Protein AF-A0A4D4L0J7-F1 (afdb_monomer)

Organism: Streptomyces violaceusniger (NCBI:txid68280)

Structure (mmCIF, N/CA/C/O backbone):
data_AF-A0A4D4L0J7-F1
#
_entry.id   AF-A0A4D4L0J7-F1
#
loop_
_atom_site.group_PDB
_atom_site.id
_atom_site.type_symbol
_atom_site.label_atom_id
_atom_site.label_alt_id
_atom_site.label_comp_id
_atom_site.label_asym_id
_atom_site.label_entity_id
_atom_site.label_seq_id
_atom_site.pdbx_PDB_ins_code
_atom_site.Cartn_x
_atom_site.Cartn_y
_atom_site.Cartn_z
_atom_site.occupancy
_atom_site.B_iso_or_equiv
_atom_site.auth_seq_id
_atom_site.auth_comp_id
_atom_site.auth_asym_id
_atom_site.auth_atom_id
_atom_site.pdbx_PDB_model_num
ATOM 1 N N . MET A 1 1 ? 26.798 14.180 -37.949 1.00 44.34 1 MET A N 1
ATOM 2 C CA . MET A 1 1 ? 27.547 13.384 -38.950 1.00 44.34 1 MET A CA 1
ATOM 3 C C . MET A 1 1 ? 27.083 13.629 -40.392 1.00 44.34 1 MET A C 1
ATOM 5 O O . MET A 1 1 ? 27.513 12.931 -41.290 1.00 44.34 1 MET A O 1
ATOM 9 N N . GLU A 1 2 ? 26.287 14.669 -40.654 1.00 47.06 2 GLU A N 1
ATOM 10 C CA . GLU A 1 2 ? 25.731 14.967 -41.988 1.00 47.06 2 GLU A CA 1
ATOM 11 C C . GLU A 1 2 ? 26.680 15.791 -42.885 1.00 47.06 2 GLU A C 1
ATOM 13 O O . GLU A 1 2 ? 26.432 15.998 -44.066 1.00 47.06 2 GLU A O 1
ATOM 18 N N . ARG A 1 3 ? 27.811 16.262 -42.335 1.00 48.47 3 ARG A N 1
ATOM 19 C CA . ARG A 1 3 ? 28.772 17.123 -43.051 1.00 48.47 3 ARG A CA 1
ATOM 20 C C . ARG A 1 3 ? 29.920 16.381 -43.745 1.00 48.47 3 ARG A C 1
ATOM 22 O O . ARG A 1 3 ? 30.731 17.035 -44.388 1.00 48.47 3 ARG A O 1
ATOM 29 N N . LEU A 1 4 ? 30.004 15.052 -43.635 1.00 53.88 4 LEU A N 1
ATOM 30 C CA . LEU A 1 4 ? 31.083 14.254 -44.252 1.00 53.88 4 LEU A CA 1
ATOM 31 C C . LEU A 1 4 ? 30.634 13.453 -45.481 1.00 53.88 4 LEU A C 1
ATOM 33 O O . LEU A 1 4 ? 31.463 12.871 -46.173 1.00 53.88 4 LEU A O 1
ATOM 37 N N . THR A 1 5 ? 29.339 13.447 -45.784 1.00 55.47 5 THR A N 1
ATOM 38 C CA . THR A 1 5 ? 28.763 12.773 -46.956 1.00 55.47 5 THR A CA 1
ATOM 39 C C . THR A 1 5 ? 28.539 13.719 -48.140 1.00 55.47 5 THR A C 1
ATOM 41 O O . THR A 1 5 ? 28.354 13.247 -49.258 1.00 55.47 5 THR A O 1
ATOM 44 N N . GLY A 1 6 ? 28.593 15.040 -47.921 1.00 58.41 6 GLY A N 1
ATOM 45 C CA . GLY A 1 6 ? 28.197 16.053 -48.909 1.00 58.41 6 GLY A CA 1
ATOM 46 C C . GLY A 1 6 ? 29.316 16.728 -49.712 1.00 58.41 6 GLY A C 1
ATOM 47 O O . GLY A 1 6 ? 29.016 17.453 -50.653 1.00 58.41 6 GLY A O 1
ATOM 48 N N . ALA A 1 7 ? 30.593 16.523 -49.394 1.00 56.81 7 ALA A N 1
ATOM 49 C CA . ALA A 1 7 ? 31.678 17.126 -50.168 1.00 56.81 7 ALA A CA 1
ATOM 50 C C . ALA A 1 7 ? 32.914 16.231 -50.126 1.00 56.81 7 ALA A C 1
ATOM 52 O O . ALA A 1 7 ? 33.357 15.832 -49.051 1.00 56.81 7 ALA A O 1
ATOM 53 N N . GLY A 1 8 ? 33.448 15.900 -51.304 1.00 55.50 8 GLY A N 1
ATOM 54 C CA . GLY A 1 8 ? 34.662 15.108 -51.451 1.00 55.50 8 GLY A CA 1
ATOM 55 C C . GLY A 1 8 ? 35.794 15.687 -50.608 1.00 55.50 8 GLY A C 1
ATOM 56 O O . GLY A 1 8 ? 36.315 16.759 -50.900 1.00 55.50 8 GLY A O 1
ATOM 57 N N . VAL A 1 9 ? 36.158 14.974 -49.545 1.00 59.47 9 VAL A N 1
ATOM 58 C CA . VAL A 1 9 ? 37.332 15.289 -48.735 1.00 59.47 9 VAL A CA 1
ATOM 59 C C . VAL A 1 9 ? 38.581 15.072 -49.606 1.00 59.47 9 VAL A C 1
ATOM 61 O O . VAL A 1 9 ? 38.713 13.983 -50.169 1.00 59.47 9 VAL A O 1
ATOM 64 N N . PRO A 1 10 ? 39.507 16.049 -49.715 1.00 60.69 10 PRO A N 1
ATOM 65 C CA . PRO A 1 10 ? 40.611 16.021 -50.687 1.00 60.69 10 PRO A CA 1
ATOM 66 C C . PRO A 1 10 ? 41.595 14.842 -50.558 1.00 60.69 10 PRO A C 1
ATOM 68 O O . PRO A 1 10 ? 42.420 14.644 -51.441 1.00 60.69 10 PRO A O 1
ATOM 71 N N . PHE A 1 11 ? 41.528 14.070 -49.467 1.00 59.00 11 PHE A N 1
ATOM 72 C CA . PHE A 1 11 ? 42.489 13.017 -49.108 1.00 59.00 11 PHE A CA 1
ATOM 73 C C . PHE A 1 11 ? 41.890 11.597 -49.017 1.00 59.00 11 PHE A C 1
ATOM 75 O O . PHE A 1 11 ? 42.550 10.689 -48.516 1.00 59.00 11 PHE A O 1
ATOM 82 N N . VAL A 1 12 ? 40.655 11.364 -49.488 1.00 58.31 12 VAL A N 1
ATOM 83 C CA . VAL A 1 12 ? 40.001 10.039 -49.405 1.00 58.31 12 VAL A CA 1
ATOM 84 C C . VAL A 1 12 ? 39.927 9.371 -50.779 1.00 58.31 12 VAL A C 1
ATOM 86 O O . VAL A 1 12 ? 39.198 9.824 -51.661 1.00 58.31 12 VAL A O 1
ATOM 89 N N . HIS A 1 13 ? 40.650 8.259 -50.939 1.00 62.88 13 HIS A N 1
ATOM 90 C CA . HIS A 1 13 ? 40.615 7.409 -52.134 1.00 62.88 13 HIS A CA 1
ATOM 91 C C . HIS A 1 13 ? 39.179 6.902 -52.377 1.00 62.88 13 HIS A C 1
ATOM 93 O O . HIS A 1 13 ? 38.515 6.448 -51.444 1.00 62.88 13 HIS A O 1
ATOM 99 N N . GLU A 1 14 ? 38.672 6.963 -53.615 1.00 62.19 14 GLU A N 1
ATOM 100 C CA . GLU A 1 14 ? 37.266 6.632 -53.927 1.00 62.19 14 GLU A CA 1
ATOM 101 C C . GLU A 1 14 ? 36.834 5.218 -53.491 1.00 62.19 14 GLU A C 1
ATOM 103 O O . GLU A 1 14 ? 35.672 5.023 -53.131 1.00 62.19 14 GLU A O 1
ATOM 108 N N . GLY A 1 15 ? 37.774 4.267 -53.412 1.00 64.50 15 GLY A N 1
ATOM 109 C CA . GLY A 1 15 ? 37.544 2.908 -52.905 1.00 64.50 15 GLY A CA 1
ATOM 110 C C . GLY A 1 1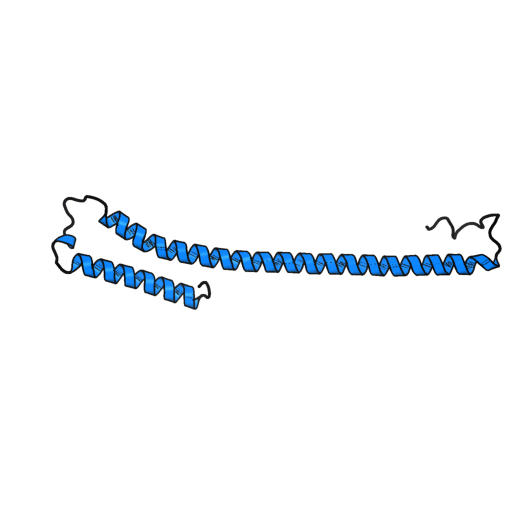5 ? 37.276 2.807 -51.395 1.00 64.50 15 GLY A C 1
ATOM 111 O O . GLY A 1 15 ? 36.759 1.790 -50.945 1.00 64.50 15 GLY A O 1
ATOM 112 N N . SER A 1 16 ? 37.567 3.849 -50.608 1.00 66.50 16 SER A N 1
ATOM 113 C CA . SER A 1 16 ? 37.377 3.859 -49.146 1.00 66.50 16 SER A CA 1
ATOM 114 C C . SER A 1 16 ? 36.006 4.400 -48.713 1.00 66.50 16 SER A C 1
ATOM 116 O O . SER A 1 16 ? 35.592 4.202 -47.572 1.00 66.50 16 SER A O 1
ATOM 118 N N . ARG A 1 17 ? 35.264 5.060 -49.617 1.00 71.75 17 ARG A N 1
ATOM 119 C CA . ARG A 1 17 ? 33.917 5.613 -49.357 1.00 71.75 17 ARG A CA 1
ATOM 120 C C . ARG A 1 17 ? 32.876 4.569 -48.898 1.00 71.75 17 ARG A C 1
ATOM 122 O O . ARG A 1 17 ? 32.066 4.921 -48.040 1.00 71.75 17 ARG A O 1
ATOM 129 N N . PRO A 1 18 ? 32.866 3.318 -49.406 1.00 79.12 18 PRO A N 1
ATOM 130 C CA . PRO A 1 18 ? 31.942 2.282 -48.939 1.00 79.12 18 PRO A CA 1
ATOM 131 C C . PRO A 1 18 ? 32.165 1.886 -47.474 1.00 79.12 18 PRO A C 1
ATOM 133 O O . PRO A 1 18 ? 31.192 1.703 -46.754 1.00 79.12 18 PRO A O 1
ATOM 136 N N . PHE A 1 19 ? 33.419 1.837 -47.007 1.00 81.00 19 PHE A N 1
ATOM 137 C CA . PHE A 1 19 ? 33.738 1.511 -45.610 1.00 81.00 19 PHE A CA 1
ATOM 138 C C . PHE A 1 19 ? 33.228 2.582 -44.638 1.00 81.00 19 PHE A C 1
ATOM 140 O O . PHE A 1 19 ? 32.640 2.258 -43.612 1.00 81.00 19 PHE A O 1
ATOM 147 N N . PHE A 1 20 ? 33.389 3.867 -44.976 1.00 79.38 20 PHE A N 1
ATOM 148 C CA . PHE A 1 20 ? 32.836 4.957 -44.163 1.00 79.38 20 PHE A CA 1
ATOM 149 C C . PHE A 1 20 ? 31.306 4.934 -44.110 1.00 79.38 20 PHE A C 1
ATOM 151 O O . PHE A 1 20 ? 30.725 5.263 -43.077 1.00 79.38 20 PHE A O 1
ATOM 158 N N . ARG A 1 21 ? 30.654 4.530 -45.208 1.00 83.38 21 ARG A N 1
ATOM 159 C CA . ARG A 1 21 ? 29.199 4.359 -45.248 1.00 83.38 21 ARG A CA 1
ATOM 160 C C . ARG A 1 21 ? 28.749 3.205 -44.359 1.00 83.38 21 ARG A C 1
ATOM 162 O O . ARG A 1 21 ? 27.851 3.404 -43.558 1.00 83.38 21 ARG A O 1
ATOM 169 N N . ASP A 1 22 ? 29.419 2.060 -44.435 1.00 86.94 22 ASP A N 1
ATOM 170 C CA . ASP A 1 22 ? 29.087 0.891 -43.616 1.00 86.94 22 ASP A CA 1
ATOM 171 C C . ASP A 1 22 ? 29.231 1.175 -42.112 1.00 86.94 22 ASP A C 1
ATOM 173 O O . ASP A 1 22 ? 28.326 0.883 -41.331 1.00 86.94 22 ASP A O 1
ATOM 177 N N . VAL A 1 23 ? 30.310 1.855 -41.702 1.00 88.19 23 VAL A N 1
ATOM 178 C CA . VAL A 1 23 ? 30.482 2.302 -40.309 1.00 88.19 23 VAL A CA 1
ATOM 179 C C . VAL A 1 23 ? 29.380 3.280 -39.903 1.00 88.19 23 VAL A C 1
ATOM 181 O O . VAL A 1 23 ? 28.831 3.154 -38.811 1.00 88.19 23 VAL A O 1
ATOM 184 N N . SER A 1 24 ? 29.024 4.235 -40.768 1.00 87.12 24 SER A N 1
ATOM 185 C CA . SER A 1 24 ? 27.924 5.167 -40.497 1.00 87.12 24 SER A CA 1
ATOM 186 C C . SER A 1 24 ? 26.590 4.435 -40.334 1.00 87.12 24 SER A C 1
ATOM 188 O O . SER A 1 24 ? 25.849 4.728 -39.401 1.00 87.12 24 SER A O 1
ATOM 190 N N . ASP A 1 25 ? 26.294 3.462 -41.192 1.00 89.56 25 ASP A N 1
ATOM 191 C CA . ASP A 1 25 ? 25.062 2.672 -41.126 1.00 89.56 25 ASP A CA 1
ATOM 192 C C . ASP A 1 25 ? 25.042 1.775 -39.880 1.00 89.56 25 ASP A C 1
ATOM 194 O O . ASP A 1 25 ? 23.999 1.584 -39.251 1.00 89.56 25 ASP A O 1
ATOM 198 N N . HIS A 1 26 ? 26.197 1.234 -39.485 1.00 91.12 26 HIS A N 1
ATOM 199 C CA . HIS A 1 26 ? 26.338 0.470 -38.251 1.00 91.12 26 HIS A CA 1
ATOM 200 C C . HIS A 1 26 ? 26.102 1.344 -37.014 1.00 91.12 26 HIS A C 1
ATOM 202 O O . HIS A 1 26 ? 25.351 0.946 -36.126 1.00 91.12 26 HIS A O 1
ATOM 208 N N . LEU A 1 27 ? 26.673 2.552 -36.976 1.00 92.06 27 LEU A N 1
ATOM 209 C CA . LEU A 1 27 ? 26.455 3.507 -35.888 1.00 92.06 27 LEU A CA 1
ATOM 210 C C . LEU A 1 27 ? 24.986 3.926 -35.783 1.00 92.06 27 LEU A C 1
ATOM 212 O O . LEU A 1 27 ? 24.457 3.959 -34.675 1.00 92.06 27 LEU A O 1
ATOM 216 N N . THR A 1 28 ? 24.313 4.179 -36.908 1.00 93.75 28 THR A N 1
ATOM 217 C CA . THR A 1 28 ? 22.874 4.485 -36.919 1.00 93.75 28 THR A CA 1
ATOM 218 C C . THR A 1 28 ? 22.061 3.341 -36.324 1.00 93.75 28 THR A C 1
ATOM 220 O O . THR A 1 28 ? 21.272 3.566 -35.412 1.00 93.75 28 THR A O 1
ATOM 223 N N . ARG A 1 29 ? 22.311 2.098 -36.758 1.00 94.31 29 ARG A N 1
ATOM 224 C CA . ARG A 1 29 ? 21.617 0.918 -36.218 1.00 94.31 29 ARG A CA 1
ATOM 225 C C . ARG A 1 29 ? 21.861 0.720 -34.727 1.00 94.31 29 ARG A C 1
ATOM 227 O O . ARG A 1 29 ? 20.943 0.382 -33.990 1.00 94.31 29 ARG A O 1
ATOM 234 N N . VAL A 1 30 ? 23.098 0.891 -34.264 1.00 95.69 30 VAL A N 1
ATOM 235 C CA . VAL A 1 30 ? 23.407 0.794 -32.831 1.00 95.69 30 VAL A CA 1
ATOM 236 C C . VAL A 1 30 ? 22.679 1.890 -32.057 1.00 95.69 30 VAL A C 1
ATOM 238 O O . VAL A 1 30 ? 22.128 1.602 -31.000 1.00 95.69 30 VAL A O 1
ATOM 241 N N . ASN A 1 31 ? 22.614 3.109 -32.591 1.00 95.75 31 ASN A N 1
ATOM 242 C CA . ASN A 1 31 ? 21.897 4.201 -31.946 1.00 95.75 31 ASN A CA 1
ATOM 243 C C . ASN A 1 31 ? 20.389 3.917 -31.837 1.00 95.75 31 ASN A C 1
ATOM 245 O O . ASN A 1 31 ? 19.820 4.063 -30.762 1.00 95.75 31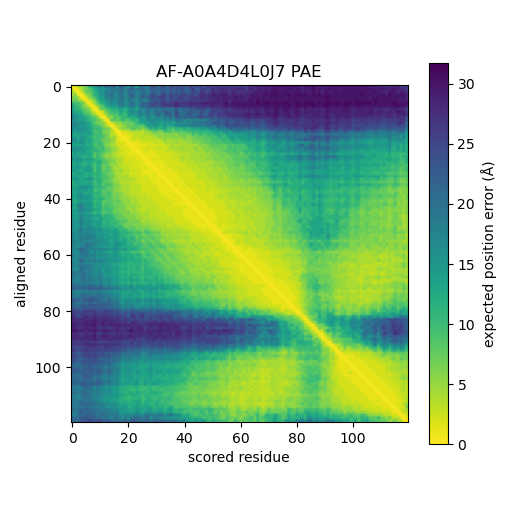 ASN A O 1
ATOM 249 N N . GLU A 1 32 ? 19.762 3.408 -32.900 1.00 96.12 32 GLU A N 1
ATOM 250 C CA . GLU A 1 32 ? 18.355 2.979 -32.871 1.00 96.12 32 GLU A CA 1
ATOM 251 C C . GLU A 1 32 ? 18.102 1.895 -31.811 1.00 96.12 32 GLU A C 1
ATOM 253 O O . GLU A 1 32 ? 17.108 1.949 -31.083 1.00 96.12 32 GLU A O 1
ATOM 258 N N . HIS A 1 33 ? 19.016 0.928 -31.668 1.00 95.94 33 HIS A N 1
ATOM 259 C CA . HIS A 1 33 ? 18.921 -0.079 -30.610 1.00 95.94 33 HIS A CA 1
ATOM 260 C C . HIS A 1 33 ? 19.071 0.524 -29.209 1.00 95.94 33 HIS A C 1
ATOM 262 O O . HIS A 1 33 ? 18.333 0.137 -28.305 1.00 95.94 33 HIS A O 1
ATOM 268 N N . VAL A 1 34 ? 20.003 1.461 -29.017 1.00 96.56 34 VAL A N 1
ATOM 269 C CA . VAL A 1 34 ? 20.209 2.150 -27.734 1.00 96.56 34 VAL A CA 1
ATOM 270 C C . VAL A 1 34 ? 18.969 2.956 -27.352 1.00 96.56 34 VAL A C 1
ATOM 272 O O . VAL A 1 34 ? 18.498 2.833 -26.226 1.00 96.56 34 VAL A O 1
ATOM 275 N N . GLU A 1 35 ? 18.386 3.702 -28.290 1.00 96.69 35 GLU A N 1
ATOM 276 C CA . GLU A 1 35 ? 17.130 4.426 -28.070 1.00 96.69 35 GLU A CA 1
ATOM 277 C C . GLU A 1 35 ? 15.968 3.477 -27.742 1.00 96.69 35 GLU A C 1
ATOM 279 O O . GLU A 1 35 ? 15.139 3.773 -26.881 1.00 96.69 35 GLU A O 1
ATOM 284 N N . GLY A 1 36 ? 15.907 2.312 -28.395 1.00 96.50 36 GLY A N 1
ATOM 285 C CA . GLY A 1 36 ? 14.923 1.276 -28.082 1.00 96.50 36 GLY A CA 1
ATOM 286 C C . GLY A 1 36 ? 15.083 0.716 -26.666 1.00 96.50 36 GLY A C 1
ATOM 287 O O . GLY A 1 36 ? 14.099 0.588 -25.937 1.00 96.50 36 GLY A O 1
ATOM 288 N N . LEU A 1 37 ? 16.317 0.418 -26.256 1.00 96.56 37 LEU A N 1
ATOM 289 C CA . LEU A 1 37 ? 16.627 -0.062 -24.908 1.00 96.56 37 LEU A CA 1
ATOM 290 C C . LEU A 1 37 ? 16.309 0.987 -23.839 1.00 96.56 37 LEU A C 1
ATOM 292 O O . LEU A 1 37 ? 15.749 0.630 -22.806 1.00 96.56 37 LEU A O 1
ATOM 296 N N . ASP A 1 38 ? 16.615 2.260 -24.090 1.00 97.25 38 ASP A N 1
ATOM 297 C CA . ASP A 1 38 ? 16.311 3.358 -23.168 1.00 97.25 38 ASP A CA 1
ATOM 298 C C . ASP A 1 38 ? 14.800 3.486 -22.919 1.00 97.25 38 ASP A C 1
ATOM 300 O O . ASP A 1 38 ? 14.355 3.539 -21.770 1.00 97.25 38 ASP A O 1
ATOM 304 N N . ARG A 1 39 ? 13.985 3.402 -23.982 1.00 96.88 39 ARG A N 1
ATOM 305 C CA . ARG A 1 39 ? 12.517 3.381 -23.853 1.00 96.88 39 ARG A CA 1
ATOM 306 C C . ARG A 1 39 ? 12.035 2.197 -23.021 1.00 96.88 39 ARG A C 1
ATOM 308 O O . ARG A 1 39 ? 11.252 2.390 -22.097 1.00 96.88 39 ARG A O 1
ATOM 315 N N . LEU A 1 40 ? 12.537 0.992 -23.293 1.00 97.44 40 LEU A N 1
ATOM 316 C CA . LEU A 1 40 ? 12.157 -0.203 -22.532 1.00 97.44 40 LEU A CA 1
ATOM 317 C C . LEU A 1 40 ? 12.559 -0.101 -21.056 1.00 97.44 40 LEU A C 1
ATOM 319 O O . LEU A 1 40 ? 11.788 -0.493 -20.182 1.00 97.44 40 LEU A O 1
ATOM 323 N N . LEU A 1 41 ? 13.745 0.436 -20.761 1.00 96.94 41 LEU A N 1
ATOM 324 C CA . LEU A 1 41 ? 14.189 0.677 -19.389 1.00 96.94 41 LEU A CA 1
ATOM 325 C C . LEU A 1 41 ? 13.282 1.683 -18.681 1.00 96.94 41 LEU A C 1
ATOM 327 O O . LEU A 1 41 ? 12.895 1.446 -17.538 1.00 96.94 41 LEU A O 1
ATOM 331 N N . SER A 1 42 ? 12.913 2.769 -19.359 1.00 97.12 42 SER A N 1
ATOM 332 C CA . SER A 1 42 ? 12.001 3.783 -18.830 1.00 97.12 42 SER A CA 1
ATOM 333 C C . SER A 1 42 ? 10.603 3.216 -18.555 1.00 97.12 42 SER A C 1
ATOM 335 O O . SER A 1 42 ? 10.033 3.452 -17.485 1.00 97.12 42 SER A O 1
ATOM 337 N N . ASP A 1 43 ? 10.080 2.390 -19.463 1.00 97.12 43 ASP A N 1
ATOM 338 C CA . ASP A 1 43 ? 8.791 1.713 -19.303 1.00 97.12 43 ASP A CA 1
ATOM 339 C C . ASP A 1 43 ? 8.818 0.730 -18.126 1.00 97.12 43 ASP A C 1
ATOM 341 O O . ASP A 1 43 ? 7.923 0.741 -17.276 1.00 97.12 43 ASP A O 1
ATOM 345 N N . ILE A 1 44 ? 9.869 -0.092 -18.022 1.00 96.44 44 ILE A N 1
ATOM 346 C CA . ILE A 1 44 ? 10.040 -1.048 -16.920 1.00 96.44 44 ILE A CA 1
ATOM 347 C C . ILE A 1 44 ? 10.209 -0.317 -15.588 1.00 96.44 44 ILE A C 1
ATOM 349 O O . ILE A 1 44 ? 9.597 -0.718 -14.599 1.00 96.44 44 ILE A O 1
ATOM 353 N N . LEU A 1 45 ? 11.004 0.754 -15.543 1.00 96.81 45 LEU A N 1
ATOM 354 C CA . LEU A 1 45 ? 11.178 1.569 -14.343 1.00 96.81 45 LEU A CA 1
ATOM 355 C C . LEU A 1 45 ? 9.842 2.179 -13.912 1.00 96.81 45 LEU A C 1
ATOM 357 O O . LEU A 1 45 ? 9.475 2.088 -12.742 1.00 96.81 45 LEU A O 1
ATOM 361 N N . SER A 1 46 ? 9.087 2.740 -14.856 1.00 95.62 46 SER A N 1
ATOM 362 C CA . SER A 1 46 ? 7.763 3.311 -14.597 1.00 95.62 46 SER A CA 1
ATOM 363 C C . SER A 1 46 ? 6.790 2.257 -14.066 1.00 95.62 46 SER A C 1
ATOM 365 O O . SER A 1 46 ? 6.106 2.488 -13.068 1.00 95.62 46 SER A O 1
ATOM 367 N N . ALA A 1 47 ? 6.772 1.066 -14.670 1.00 95.25 47 ALA A N 1
ATOM 368 C CA . ALA A 1 47 ? 5.972 -0.059 -14.198 1.00 95.25 47 ALA A CA 1
ATOM 369 C C . ALA A 1 47 ? 6.408 -0.534 -12.801 1.00 95.25 47 ALA A C 1
ATOM 371 O O . ALA A 1 47 ? 5.558 -0.820 -11.956 1.00 95.25 47 ALA A O 1
ATOM 372 N N . HIS A 1 48 ? 7.715 -0.579 -12.526 1.00 94.31 48 HIS A N 1
ATOM 373 C CA . HIS A 1 48 ? 8.252 -0.947 -11.218 1.00 94.31 48 HIS A CA 1
ATOM 374 C C . HIS A 1 48 ? 7.843 0.059 -10.138 1.00 94.31 48 HIS A C 1
ATOM 376 O O . HIS A 1 48 ? 7.349 -0.340 -9.084 1.00 94.31 48 HIS A O 1
ATOM 382 N N . LEU A 1 49 ? 7.963 1.359 -10.416 1.00 94.62 49 LEU A N 1
ATOM 383 C CA . LEU A 1 49 ? 7.518 2.422 -9.514 1.00 94.62 49 LEU A CA 1
ATOM 384 C C . LEU A 1 49 ? 6.004 2.360 -9.268 1.00 94.62 49 LEU A C 1
ATOM 386 O O . LEU A 1 49 ? 5.562 2.488 -8.126 1.00 94.62 49 LEU A O 1
ATOM 390 N N . ALA A 1 50 ? 5.203 2.096 -10.304 1.00 93.06 50 ALA A N 1
ATOM 391 C CA . ALA A 1 50 ? 3.761 1.911 -10.159 1.00 93.06 50 ALA A CA 1
ATOM 392 C C . ALA A 1 50 ? 3.426 0.704 -9.263 1.00 93.06 50 ALA A C 1
ATOM 394 O O . ALA A 1 50 ? 2.603 0.815 -8.353 1.00 93.06 50 ALA A O 1
ATOM 395 N N . GLN A 1 51 ? 4.097 -0.435 -9.463 1.00 93.19 51 GLN A N 1
ATOM 396 C CA . GLN A 1 51 ? 3.937 -1.618 -8.610 1.00 93.19 51 GLN A CA 1
ATOM 397 C C . GLN A 1 51 ? 4.369 -1.354 -7.162 1.00 93.19 51 GLN A C 1
ATOM 399 O O . GLN A 1 51 ? 3.684 -1.783 -6.231 1.00 93.19 51 GLN A O 1
ATOM 404 N N . MET A 1 52 ? 5.469 -0.622 -6.953 1.00 92.06 52 MET A N 1
ATOM 405 C CA . MET A 1 52 ? 5.897 -0.183 -5.622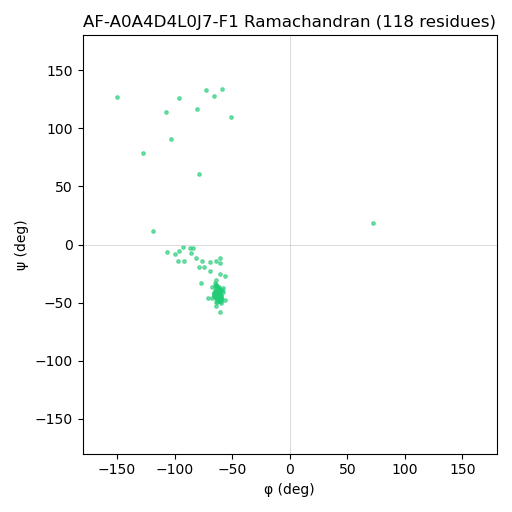 1.00 92.06 52 MET A CA 1
ATOM 406 C C . MET A 1 52 ? 4.828 0.680 -4.946 1.00 92.06 52 MET A C 1
ATOM 408 O O . MET A 1 52 ? 4.511 0.445 -3.781 1.00 92.06 52 MET A O 1
ATOM 412 N N . GLY A 1 53 ? 4.220 1.620 -5.676 1.00 88.12 53 GLY A N 1
ATOM 413 C CA . GLY A 1 53 ? 3.127 2.452 -5.169 1.00 88.12 53 GLY A CA 1
ATOM 414 C C . GLY A 1 53 ? 1.893 1.640 -4.768 1.00 88.12 53 GLY A C 1
ATOM 415 O O . GLY A 1 53 ? 1.330 1.860 -3.696 1.00 88.12 53 GLY A O 1
ATOM 416 N N . VAL A 1 54 ? 1.503 0.645 -5.574 1.00 87.81 54 VAL A N 1
ATOM 417 C CA . VAL A 1 54 ? 0.404 -0.278 -5.231 1.00 87.81 54 VAL A CA 1
ATOM 418 C C . VAL A 1 54 ? 0.711 -1.029 -3.935 1.00 87.81 54 VAL A C 1
ATOM 420 O O . VAL A 1 54 ? -0.128 -1.072 -3.036 1.00 87.81 54 VAL A O 1
ATOM 423 N N . ARG A 1 55 ? 1.931 -1.558 -3.799 1.00 85.00 55 ARG A N 1
ATOM 424 C CA . ARG A 1 55 ? 2.347 -2.293 -2.600 1.00 85.00 55 ARG A CA 1
ATOM 425 C C . ARG A 1 55 ? 2.377 -1.406 -1.354 1.00 85.00 55 ARG A C 1
ATOM 427 O O . ARG A 1 55 ? 1.887 -1.818 -0.308 1.00 85.00 55 ARG A O 1
ATOM 434 N N . GLN A 1 56 ? 2.869 -0.173 -1.477 1.00 86.31 56 GLN A N 1
ATOM 435 C CA . GLN A 1 56 ? 2.846 0.808 -0.390 1.00 86.31 56 GLN A CA 1
ATOM 436 C C . GLN A 1 56 ? 1.413 1.148 0.041 1.00 86.31 56 GLN A C 1
ATOM 438 O O . GLN A 1 56 ? 1.141 1.288 1.233 1.00 86.31 56 GLN A O 1
ATOM 443 N N . ASN A 1 57 ? 0.484 1.265 -0.910 1.00 87.25 57 ASN A N 1
ATOM 444 C CA . ASN A 1 57 ? -0.918 1.526 -0.606 1.00 87.25 57 ASN A CA 1
ATOM 445 C C . ASN A 1 57 ? -1.558 0.354 0.157 1.00 87.25 57 ASN A C 1
ATOM 447 O O . ASN A 1 57 ? -2.302 0.569 1.114 1.00 87.25 57 ASN A O 1
ATOM 451 N N . ASP A 1 58 ? -1.230 -0.885 -0.211 1.00 86.19 58 ASP A N 1
ATOM 452 C CA . ASP A 1 58 ? -1.679 -2.069 0.525 1.00 86.19 58 ASP A CA 1
ATOM 453 C C . ASP A 1 58 ? -1.093 -2.131 1.944 1.00 86.19 58 ASP A C 1
ATOM 455 O O . ASP A 1 58 ? -1.819 -2.428 2.899 1.00 86.19 58 ASP A O 1
ATOM 459 N N . ASP A 1 59 ? 0.186 -1.790 2.113 1.00 86.25 59 ASP A N 1
ATOM 460 C CA . ASP A 1 59 ? 0.824 -1.722 3.430 1.00 86.25 59 ASP A CA 1
ATOM 461 C C . ASP A 1 59 ? 0.199 -0.620 4.305 1.00 86.25 59 ASP A C 1
ATOM 463 O O . ASP A 1 59 ? -0.121 -0.855 5.473 1.00 86.25 59 ASP A O 1
ATOM 467 N N . MET A 1 60 ? -0.083 0.557 3.736 1.00 88.31 60 MET A N 1
ATOM 468 C CA . MET A 1 60 ? -0.782 1.644 4.432 1.00 88.31 60 MET A CA 1
ATOM 469 C C . MET A 1 60 ? -2.183 1.216 4.888 1.00 88.31 60 MET A C 1
ATOM 471 O O . MET A 1 60 ? -2.578 1.473 6.029 1.00 88.31 60 MET A O 1
ATOM 475 N N . ARG A 1 61 ? -2.934 0.515 4.028 1.00 85.94 61 ARG A N 1
ATOM 476 C CA . ARG A 1 61 ? -4.265 -0.011 4.373 1.00 85.94 61 ARG A CA 1
ATOM 477 C C . ARG A 1 61 ? -4.189 -0.975 5.551 1.00 85.94 61 ARG A C 1
ATOM 479 O O . ARG A 1 61 ? -4.978 -0.821 6.484 1.00 85.94 61 ARG A O 1
ATOM 486 N N . LYS A 1 62 ? -3.212 -1.887 5.569 1.00 87.56 62 LYS A N 1
ATOM 487 C CA . LYS A 1 62 ? -2.982 -2.804 6.699 1.00 87.56 62 LYS A CA 1
ATOM 488 C C . LYS A 1 62 ? -2.689 -2.052 7.993 1.00 87.56 62 LYS A C 1
ATOM 490 O O . LYS A 1 62 ? -3.346 -2.306 9.001 1.00 87.56 62 LYS A O 1
ATOM 495 N N . ILE A 1 63 ? -1.757 -1.099 7.971 1.00 89.12 63 ILE A N 1
ATOM 496 C CA . ILE A 1 63 ? -1.400 -0.303 9.159 1.00 89.12 63 ILE A CA 1
ATOM 497 C C . ILE A 1 63 ? -2.622 0.462 9.682 1.00 89.12 63 ILE A C 1
ATOM 499 O O . ILE A 1 63 ? -2.918 0.418 10.877 1.00 89.12 63 ILE A O 1
ATOM 503 N N . SER A 1 64 ? -3.381 1.106 8.791 1.00 89.50 64 SER A N 1
ATOM 504 C CA . SER A 1 64 ? -4.591 1.846 9.168 1.00 89.50 64 SER A CA 1
ATOM 505 C C . SER A 1 64 ? -5.682 0.945 9.761 1.00 89.50 64 SER A C 1
ATOM 507 O O . SER A 1 64 ? -6.352 1.342 10.714 1.00 89.50 64 SER A O 1
ATOM 509 N N . ALA A 1 65 ? -5.828 -0.288 9.261 1.00 88.88 65 ALA A N 1
ATOM 510 C CA . ALA A 1 65 ? -6.776 -1.261 9.792 1.00 88.88 65 ALA A CA 1
ATOM 511 C C . ALA A 1 65 ? -6.400 -1.687 11.220 1.00 88.88 65 ALA A C 1
ATOM 513 O O . ALA A 1 65 ? -7.259 -1.707 12.103 1.00 88.88 65 ALA A O 1
ATOM 514 N N . TRP A 1 66 ? -5.115 -1.957 11.477 1.00 89.12 66 TRP A N 1
ATOM 515 C CA . TRP A 1 66 ? -4.613 -2.234 12.827 1.00 89.12 66 TRP A CA 1
ATOM 516 C C . TRP A 1 66 ? -4.806 -1.049 13.777 1.00 89.12 66 TRP A C 1
ATOM 518 O O . TRP A 1 66 ? -5.281 -1.241 14.896 1.00 89.12 66 TRP A O 1
ATOM 528 N N . ALA A 1 67 ? -4.522 0.174 13.324 1.00 91.62 67 ALA A N 1
ATOM 529 C CA . ALA A 1 67 ? -4.749 1.384 14.111 1.00 91.62 67 ALA A CA 1
ATOM 530 C C . ALA A 1 67 ? -6.235 1.575 14.462 1.00 91.62 67 ALA A C 1
ATOM 532 O O . ALA A 1 67 ? -6.566 1.850 15.613 1.00 91.62 67 ALA A O 1
ATOM 533 N N . ALA A 1 68 ? -7.145 1.363 13.505 1.00 88.81 68 ALA A N 1
ATOM 534 C CA . ALA A 1 68 ? -8.585 1.437 13.744 1.00 88.81 68 ALA A CA 1
ATOM 535 C C . ALA A 1 68 ? -9.064 0.381 14.756 1.00 88.81 68 ALA A C 1
ATOM 537 O O . ALA A 1 68 ? -9.878 0.688 15.627 1.00 88.81 68 ALA A O 1
ATOM 538 N N . MET A 1 69 ? -8.534 -0.848 14.686 1.00 87.75 69 MET A N 1
ATOM 539 C CA . MET A 1 69 ? -8.837 -1.899 15.667 1.00 87.75 69 MET A CA 1
ATOM 540 C C . MET A 1 69 ? -8.326 -1.560 17.072 1.00 87.75 69 MET A C 1
ATOM 542 O O . MET A 1 69 ? -8.984 -1.923 18.043 1.00 87.75 69 MET A O 1
ATOM 546 N N . ALA A 1 70 ? -7.196 -0.858 17.193 1.00 88.44 70 ALA A N 1
ATOM 547 C CA . ALA A 1 70 ? -6.662 -0.401 18.476 1.00 88.44 70 ALA A CA 1
ATOM 548 C C . ALA A 1 70 ? -7.408 0.827 19.034 1.00 88.44 70 ALA A C 1
ATOM 550 O O . ALA A 1 70 ? -7.590 0.939 20.243 1.00 88.44 70 ALA A O 1
ATOM 551 N N . ALA A 1 71 ? -7.901 1.723 18.175 1.00 90.31 71 ALA A N 1
ATOM 552 C CA . ALA A 1 71 ? -8.584 2.945 18.598 1.00 90.31 71 ALA A CA 1
ATOM 553 C C . ALA A 1 71 ? -9.870 2.676 19.404 1.00 90.31 71 ALA A C 1
ATOM 555 O O . ALA A 1 71 ? -10.155 3.388 20.365 1.00 90.31 71 ALA A O 1
ATOM 556 N N . VAL A 1 72 ? -10.631 1.636 19.045 1.00 87.31 72 VAL A N 1
ATOM 557 C CA . VAL A 1 72 ? -11.884 1.262 19.727 1.00 87.31 72 VAL A CA 1
ATOM 558 C C . VAL A 1 72 ? -11.673 0.915 21.211 1.00 87.31 72 VAL A C 1
ATOM 560 O O . VAL A 1 72 ? -12.284 1.576 22.054 1.00 87.31 72 VAL A O 1
ATOM 563 N N . PRO A 1 73 ? -10.827 -0.069 21.582 1.00 84.69 73 PRO A N 1
ATOM 564 C CA . PRO A 1 73 ? -10.581 -0.385 22.983 1.00 84.69 73 PRO A CA 1
ATOM 565 C C . PRO A 1 73 ? -9.910 0.772 23.724 1.00 84.69 73 PRO A C 1
ATOM 567 O O . PRO A 1 73 ? -10.242 1.003 24.881 1.00 84.69 73 PRO A O 1
ATOM 570 N N . THR A 1 74 ? -9.028 1.544 23.075 1.00 87.75 74 THR A N 1
ATOM 571 C CA . THR A 1 74 ? -8.423 2.733 23.696 1.00 87.75 74 THR A CA 1
ATOM 572 C C . THR A 1 74 ? -9.471 3.784 24.055 1.00 87.75 74 THR A C 1
ATOM 574 O O . THR A 1 74 ? -9.408 4.353 25.140 1.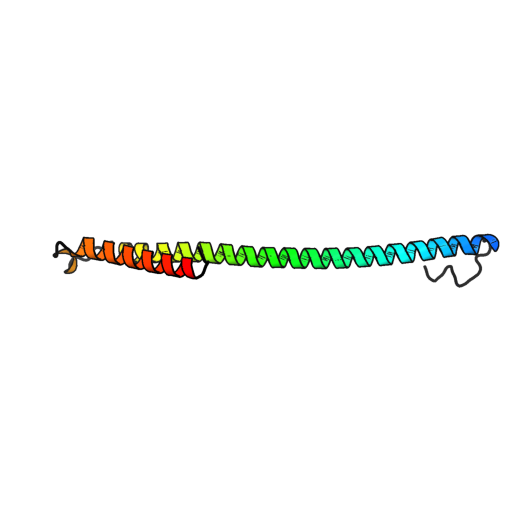00 87.75 74 THR A O 1
ATOM 577 N N . MET A 1 75 ? -10.463 4.021 23.193 1.00 86.50 75 MET A N 1
ATOM 578 C CA . MET A 1 75 ? -11.555 4.954 23.474 1.00 86.50 75 MET A CA 1
ATOM 579 C C . MET A 1 75 ? -12.426 4.471 24.638 1.00 86.50 75 MET A C 1
ATOM 581 O O . MET A 1 75 ? -12.732 5.252 25.536 1.00 86.50 75 MET A O 1
ATOM 585 N N . ILE A 1 76 ? -12.778 3.181 24.661 1.00 83.50 76 ILE A N 1
ATOM 586 C CA . ILE A 1 76 ? -13.561 2.576 25.750 1.00 83.50 76 ILE A CA 1
ATOM 587 C C . ILE A 1 76 ? -12.783 2.650 27.068 1.00 83.50 76 ILE A C 1
ATOM 589 O O . ILE A 1 76 ? -13.323 3.101 28.075 1.00 83.50 76 ILE A O 1
ATOM 593 N N . ALA A 1 77 ? -11.503 2.275 27.058 1.00 82.94 77 ALA A N 1
ATOM 594 C CA . ALA A 1 77 ? -10.626 2.377 28.219 1.00 82.94 77 ALA A CA 1
ATOM 595 C C . ALA A 1 77 ? -10.454 3.830 28.682 1.00 82.94 77 ALA A C 1
ATOM 597 O O . ALA A 1 77 ? -10.425 4.080 29.880 1.00 82.94 77 ALA A O 1
ATOM 598 N N . GLY A 1 78 ? -10.395 4.789 27.755 1.00 84.31 78 GLY A N 1
ATOM 599 C CA . GLY A 1 78 ? -10.381 6.216 28.065 1.00 84.31 78 GLY A CA 1
ATOM 600 C C . GLY A 1 78 ? -11.651 6.656 28.788 1.00 84.31 78 GLY A C 1
ATOM 601 O O . GLY A 1 78 ? -11.555 7.274 29.841 1.00 84.31 78 GLY A O 1
ATOM 602 N N . ILE A 1 79 ? -12.830 6.280 28.279 1.00 79.50 79 ILE A N 1
ATOM 603 C CA . ILE A 1 79 ? -14.126 6.615 28.892 1.00 79.50 79 ILE A CA 1
ATOM 604 C C . ILE A 1 79 ? -14.263 5.992 30.287 1.00 79.50 79 ILE A C 1
ATOM 606 O O . ILE A 1 79 ? -14.608 6.694 31.236 1.00 79.50 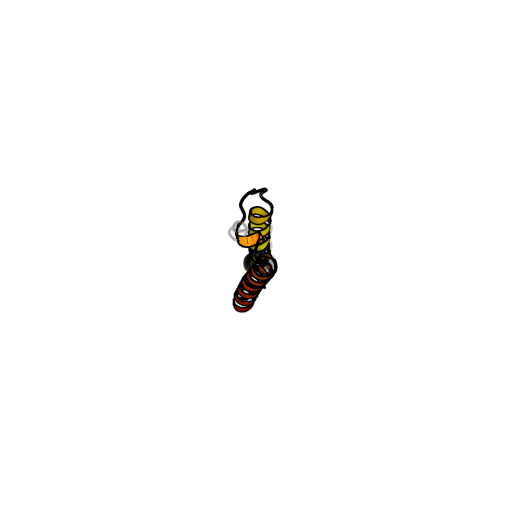79 ILE A O 1
ATOM 610 N N . TYR A 1 80 ? -13.944 4.702 30.429 1.00 75.62 80 TYR A N 1
ATOM 611 C CA . TYR A 1 80 ? -14.002 3.991 31.714 1.00 75.62 80 TYR A CA 1
ATOM 612 C C . TYR A 1 80 ? -12.859 4.357 32.674 1.00 75.62 80 TYR A C 1
ATOM 614 O O . TYR A 1 80 ? -12.977 4.127 33.874 1.00 75.62 80 TYR A O 1
ATOM 622 N N . GLY A 1 81 ? -11.763 4.929 32.173 1.00 72.12 81 GLY A N 1
ATOM 623 C CA . GLY A 1 81 ? -10.645 5.434 32.971 1.00 72.12 81 GLY A CA 1
ATOM 624 C C . GLY A 1 81 ? -10.889 6.825 33.562 1.00 72.12 81 GLY A C 1
ATOM 625 O O . GLY A 1 81 ? -10.131 7.259 34.431 1.00 72.12 81 GLY A O 1
ATOM 626 N N . MET A 1 82 ? -11.937 7.534 33.125 1.00 74.94 82 MET A N 1
ATOM 627 C CA . MET A 1 82 ? -12.330 8.808 33.725 1.00 74.94 82 MET A CA 1
ATOM 628 C C . MET A 1 82 ? -12.970 8.577 35.099 1.00 74.94 82 MET A C 1
ATOM 630 O O . MET A 1 82 ? -13.851 7.738 35.262 1.00 74.94 82 MET A O 1
ATOM 634 N N . ASN A 1 83 ? -12.547 9.351 36.099 1.00 61.09 83 ASN A N 1
ATOM 635 C CA . ASN A 1 83 ? -12.906 9.177 37.510 1.00 61.09 83 ASN A CA 1
ATOM 636 C C . ASN A 1 83 ? -14.322 9.724 37.818 1.00 61.09 83 ASN A C 1
ATOM 638 O O . ASN A 1 83 ? -14.483 10.689 38.564 1.00 61.09 83 ASN A O 1
ATOM 642 N N . PHE A 1 84 ? -15.366 9.179 37.183 1.00 58.84 84 PHE A N 1
ATOM 643 C CA . PHE A 1 84 ? -16.748 9.601 37.435 1.00 58.84 84 PHE A CA 1
ATOM 644 C C . PHE A 1 84 ? -17.311 8.940 38.702 1.00 58.84 84 PHE A C 1
ATOM 646 O O . PHE A 1 84 ? -17.538 7.734 38.755 1.00 58.84 84 PHE A O 1
ATOM 653 N N . THR A 1 85 ? -17.637 9.762 39.702 1.00 55.97 85 THR A N 1
ATOM 654 C CA . THR A 1 85 ? -18.241 9.378 40.996 1.00 55.97 85 THR A CA 1
ATOM 655 C C . THR A 1 85 ? -19.657 8.777 40.872 1.00 55.97 85 THR A C 1
ATOM 657 O O . THR A 1 85 ? -20.160 8.170 41.814 1.00 55.97 85 THR A O 1
ATOM 660 N N . HIS A 1 86 ? -20.314 8.921 39.715 1.00 51.72 86 HIS A N 1
ATOM 661 C CA . HIS A 1 86 ? -21.629 8.351 39.400 1.00 51.72 86 HIS A CA 1
ATOM 662 C C . HIS A 1 86 ? -21.574 7.562 38.080 1.00 51.72 86 HIS A C 1
ATOM 664 O O . HIS A 1 86 ? -22.027 8.042 37.046 1.00 51.72 86 HIS A O 1
ATOM 670 N N . MET A 1 87 ? -21.045 6.335 38.111 1.00 56.97 87 MET A N 1
ATOM 671 C CA . MET A 1 87 ? -21.226 5.352 37.032 1.00 56.97 87 MET A CA 1
ATOM 672 C C . MET A 1 87 ? -22.277 4.309 37.462 1.00 56.97 87 MET A C 1
ATOM 674 O O . MET A 1 87 ? -21.925 3.322 38.112 1.00 56.97 87 MET A O 1
ATOM 678 N N . PRO A 1 88 ? -23.580 4.504 37.173 1.00 51.75 88 PRO A N 1
ATOM 679 C CA . PRO A 1 88 ? -24.635 3.561 37.568 1.00 51.75 88 PRO A CA 1
ATOM 680 C C . PRO A 1 88 ? -24.450 2.154 36.968 1.00 51.75 88 PRO A C 1
ATOM 682 O O . PRO A 1 88 ? -24.858 1.175 37.586 1.00 51.75 88 PRO A O 1
ATOM 685 N N . GLU A 1 89 ? -23.758 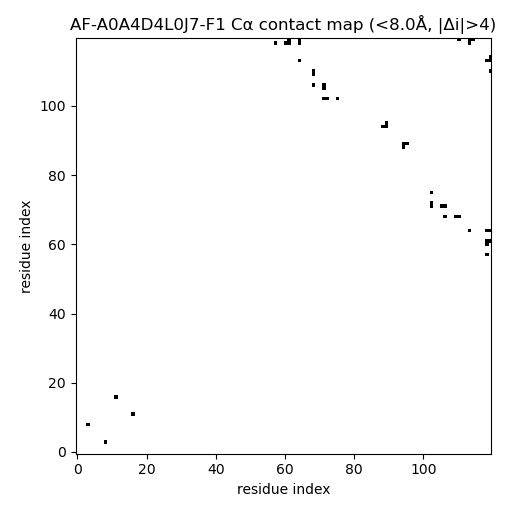2.036 35.832 1.00 54.41 89 GLU A N 1
ATOM 686 C CA . GLU A 1 89 ? -23.436 0.768 35.156 1.00 54.41 89 GLU A CA 1
ATOM 687 C C . GLU A 1 89 ? -22.415 -0.101 35.919 1.00 54.41 89 GLU A C 1
ATOM 689 O O . GLU A 1 89 ? -22.410 -1.321 35.760 1.00 54.41 89 GLU A O 1
ATOM 694 N N . LEU A 1 90 ? -21.583 0.491 36.791 1.00 55.59 90 LEU A N 1
ATOM 695 C CA . LEU A 1 90 ? -20.576 -0.236 37.584 1.00 55.59 90 LEU A CA 1
ATOM 696 C C . LEU A 1 90 ? -21.169 -0.956 38.806 1.00 55.59 90 LEU A C 1
ATOM 698 O O . LEU A 1 90 ? -20.545 -1.858 39.358 1.00 55.59 90 LEU A O 1
ATOM 702 N N . LYS A 1 91 ? -22.366 -0.555 39.252 1.00 56.69 91 LYS A N 1
ATOM 703 C CA . LYS A 1 91 ? -23.035 -1.152 40.421 1.00 56.69 91 LYS A CA 1
ATOM 704 C C . LYS A 1 91 ? -23.660 -2.515 40.113 1.00 56.69 91 LYS A C 1
ATOM 706 O O . LYS A 1 91 ? -24.018 -3.241 41.037 1.00 56.69 91 LYS A O 1
ATOM 711 N N . GLN A 1 92 ? -23.793 -2.866 38.833 1.00 66.19 92 GLN A N 1
ATOM 712 C CA . GLN A 1 92 ? -24.338 -4.144 38.394 1.00 66.19 92 GLN A CA 1
ATOM 713 C C . GLN A 1 92 ? -23.186 -5.126 38.113 1.00 66.19 92 GLN A C 1
ATOM 715 O O . GLN A 1 92 ? -22.315 -4.812 37.301 1.00 66.19 92 GLN A O 1
ATOM 720 N N . PRO A 1 93 ? -23.172 -6.334 38.711 1.00 66.44 93 PRO A N 1
ATOM 721 C CA . PRO A 1 93 ? -22.053 -7.281 38.584 1.00 66.44 93 PRO A CA 1
ATOM 722 C C . PRO A 1 93 ? -21.763 -7.730 37.138 1.00 66.44 93 PRO A C 1
ATOM 724 O O . PRO A 1 93 ? -20.685 -8.241 36.852 1.00 66.44 93 PRO A O 1
ATOM 727 N N . TRP A 1 94 ? -22.704 -7.507 36.215 1.00 69.50 94 TRP A N 1
ATOM 728 C CA . TRP A 1 94 ? -22.579 -7.827 34.790 1.00 69.50 94 TRP A CA 1
ATOM 729 C C . TRP A 1 94 ? -22.139 -6.653 33.901 1.00 69.50 94 TRP A C 1
ATOM 731 O O . TRP A 1 94 ? -21.876 -6.872 32.720 1.00 69.50 94 TRP A O 1
ATOM 741 N N . GLY A 1 95 ? -22.016 -5.431 34.433 1.00 73.12 95 GLY A N 1
ATOM 742 C CA . GLY A 1 95 ? -21.647 -4.251 33.642 1.00 73.12 95 GLY A CA 1
ATOM 743 C C . GLY A 1 95 ? -20.241 -4.360 33.049 1.00 73.12 95 GLY A C 1
ATOM 744 O O . GLY A 1 95 ? -20.066 -4.284 31.835 1.00 73.12 95 GLY A O 1
ATOM 745 N N . TYR A 1 96 ? -19.242 -4.638 33.890 1.00 73.75 96 TYR A N 1
ATOM 746 C CA . TYR A 1 96 ? -17.848 -4.764 33.452 1.00 73.75 96 TYR A CA 1
ATOM 747 C C . TYR A 1 96 ? -17.619 -5.934 32.468 1.00 73.75 96 TYR A C 1
ATOM 749 O O . TYR A 1 96 ? -17.081 -5.692 31.384 1.00 73.75 96 TYR A O 1
ATOM 757 N N . PRO A 1 97 ? -18.082 -7.174 32.742 1.00 81.38 97 PRO A N 1
ATOM 758 C CA . PRO A 1 97 ? -18.005 -8.260 31.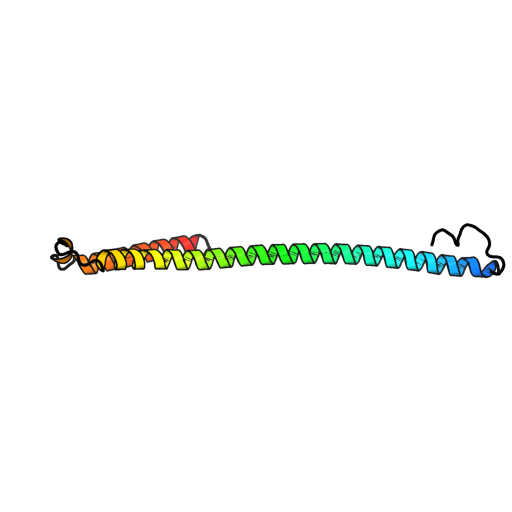764 1.00 81.38 97 PRO A CA 1
ATOM 759 C C . PRO A 1 97 ? -18.745 -7.947 30.457 1.00 81.38 97 PRO A C 1
ATOM 761 O O . PRO A 1 97 ? -18.244 -8.267 29.382 1.00 81.38 97 PRO A O 1
ATOM 764 N N . GLY A 1 98 ? -19.912 -7.296 30.528 1.00 84.19 98 GLY A N 1
ATOM 765 C CA . GLY A 1 98 ? -20.705 -6.925 29.354 1.00 84.19 98 GLY A CA 1
ATOM 766 C C . GLY A 1 98 ? -19.972 -5.961 28.423 1.00 84.19 98 GLY A C 1
ATOM 767 O O . GLY A 1 98 ? -19.956 -6.172 27.212 1.00 84.19 98 GLY A O 1
ATOM 768 N N . VAL A 1 99 ? -19.295 -4.954 28.977 1.00 82.31 99 VAL A N 1
ATOM 769 C CA . VAL A 1 99 ? -18.479 -3.996 28.211 1.00 82.31 99 VAL A CA 1
ATOM 770 C C . VAL A 1 99 ? -17.283 -4.685 27.562 1.00 82.31 99 VAL A C 1
ATOM 772 O O . VAL A 1 99 ? -16.993 -4.435 26.394 1.00 82.31 99 VAL A O 1
ATOM 775 N N . VAL A 1 100 ? -16.615 -5.593 28.279 1.00 83.00 100 VAL A N 1
ATOM 776 C CA . VAL A 1 100 ? -15.498 -6.372 27.724 1.00 83.00 100 VAL A CA 1
ATOM 777 C C . VAL A 1 100 ? -15.971 -7.262 26.571 1.00 83.00 100 VAL A C 1
ATOM 779 O O . VAL A 1 100 ? -15.319 -7.306 25.529 1.00 83.00 100 VAL A O 1
ATOM 782 N N . VAL A 1 101 ? -17.126 -7.920 26.711 1.00 88.56 101 VAL A N 1
ATOM 783 C CA . VAL A 1 101 ? -17.732 -8.730 25.641 1.00 88.56 101 VAL A CA 1
ATOM 784 C C . VAL A 1 101 ? -18.148 -7.862 24.454 1.00 88.56 101 VAL A C 1
ATOM 786 O O . VAL A 1 101 ? -17.888 -8.239 23.312 1.00 88.56 101 VAL A O 1
ATOM 789 N N . LEU A 1 102 ? -18.739 -6.689 24.693 1.00 86.75 102 LEU A N 1
ATOM 790 C CA . LEU A 1 102 ? -19.101 -5.742 23.638 1.00 86.75 102 LEU A CA 1
ATOM 791 C C . LEU A 1 102 ? -17.855 -5.266 22.882 1.00 86.75 102 LEU A C 1
ATOM 793 O O . LEU A 1 102 ? -17.832 -5.299 21.655 1.00 86.75 102 LEU A O 1
ATOM 797 N N . MET A 1 103 ? -16.799 -4.889 23.601 1.00 87.25 103 MET A N 1
ATOM 798 C CA . MET A 1 103 ? -15.520 -4.464 23.034 1.00 87.25 103 MET A CA 1
ATOM 799 C C . MET A 1 103 ? -14.880 -5.578 22.198 1.00 87.25 103 MET A C 1
ATOM 801 O O . MET A 1 103 ? -14.515 -5.350 21.044 1.00 87.25 103 MET A O 1
ATOM 805 N N . ALA A 1 104 ? -14.807 -6.798 22.739 1.00 89.81 104 ALA A N 1
ATOM 806 C CA . ALA A 1 104 ? -14.327 -7.967 22.009 1.00 89.81 104 ALA A CA 1
ATOM 807 C C . ALA A 1 104 ? -15.186 -8.250 20.765 1.00 89.81 104 ALA A C 1
ATOM 809 O O . ALA A 1 104 ? -14.649 -8.556 19.701 1.00 89.81 104 ALA A O 1
ATOM 810 N N . GLY A 1 105 ? -16.508 -8.084 20.867 1.00 93.56 105 GLY A N 1
ATOM 811 C CA . GLY A 1 105 ? -17.450 -8.213 19.759 1.00 93.56 105 GLY A CA 1
ATOM 812 C C . GLY A 1 105 ? -17.207 -7.188 18.651 1.00 93.56 105 GLY A C 1
ATOM 813 O O . GLY A 1 105 ? -17.120 -7.564 17.484 1.00 93.56 105 GLY A O 1
ATOM 814 N N . VAL A 1 106 ? -17.025 -5.910 18.994 1.00 90.38 106 VAL A N 1
ATOM 815 C CA . VAL A 1 106 ? -16.731 -4.845 18.019 1.00 90.38 106 VAL A CA 1
ATOM 816 C C . VAL A 1 106 ? -15.390 -5.095 17.326 1.00 90.38 106 VAL A C 1
ATOM 818 O O . VAL A 1 106 ? -15.317 -5.010 16.098 1.00 90.38 106 VAL A O 1
ATOM 821 N N . ILE A 1 107 ? -14.349 -5.476 18.075 1.00 90.81 107 ILE A N 1
ATOM 822 C CA . ILE A 1 107 ? -13.042 -5.835 17.504 1.00 90.81 107 ILE A CA 1
ATOM 823 C C . ILE A 1 107 ? -13.176 -7.050 16.577 1.00 90.81 107 ILE A C 1
ATOM 825 O O . ILE A 1 107 ? -12.643 -7.031 15.470 1.00 90.81 107 ILE A O 1
ATOM 829 N N . ALA A 1 108 ? -13.927 -8.082 16.969 1.00 91.94 108 ALA A N 1
ATOM 830 C CA . ALA A 1 108 ? -14.158 -9.263 16.138 1.00 91.94 108 ALA A CA 1
ATOM 831 C C . ALA A 1 108 ? -14.930 -8.935 14.847 1.00 91.94 108 ALA A C 1
ATOM 833 O O . ALA A 1 108 ? -14.606 -9.464 13.779 1.00 91.94 108 ALA A O 1
ATOM 834 N N . VAL A 1 109 ? -15.924 -8.042 14.918 1.00 91.69 109 VAL A N 1
ATOM 835 C CA . VAL A 1 109 ? -16.662 -7.546 13.747 1.00 91.69 109 VAL A CA 1
ATOM 836 C C . VAL A 1 109 ? -15.730 -6.776 12.816 1.00 91.69 109 VAL A C 1
ATOM 838 O O . VAL A 1 109 ? -15.693 -7.088 11.625 1.00 91.69 109 VAL A O 1
ATOM 841 N N . LEU A 1 110 ? -14.938 -5.834 13.341 1.00 88.44 110 LEU A N 1
ATOM 842 C CA . LEU A 1 110 ? -13.954 -5.075 12.564 1.00 88.44 110 LEU A CA 1
ATOM 843 C C . LEU A 1 110 ? -12.917 -5.995 11.917 1.00 88.44 110 LEU A C 1
ATOM 845 O O . LEU A 1 110 ? -12.703 -5.910 10.710 1.00 88.44 110 LEU A O 1
ATOM 849 N N . TYR A 1 111 ? -12.352 -6.935 12.676 1.00 89.50 111 TYR A N 1
ATOM 850 C CA . TYR A 1 111 ? -11.409 -7.932 12.169 1.00 89.50 111 TYR A CA 1
ATOM 851 C C . TYR A 1 111 ? -12.015 -8.742 11.019 1.00 89.50 111 TYR A C 1
ATOM 853 O O . TYR A 1 111 ? -11.414 -8.878 9.952 1.00 89.50 111 TYR A O 1
ATOM 861 N N . ARG A 1 112 ? -13.245 -9.246 11.186 1.00 91.31 112 ARG A N 1
ATOM 862 C CA . ARG A 1 112 ? -13.936 -10.010 10.140 1.00 91.31 112 ARG A CA 1
ATOM 863 C C . ARG A 1 112 ? -14.229 -9.152 8.910 1.00 91.31 112 ARG A C 1
ATOM 865 O O . ARG A 1 112 ? -14.162 -9.663 7.792 1.00 91.31 112 ARG A O 1
ATOM 872 N N . TRP A 1 113 ? -14.552 -7.874 9.091 1.00 88.56 113 TRP A N 1
ATOM 873 C CA . TRP A 1 113 ? -14.835 -6.954 7.992 1.00 88.56 113 TRP A CA 1
ATOM 874 C C . TRP A 1 113 ? -13.571 -6.593 7.208 1.00 88.56 113 TRP A C 1
ATOM 876 O O . TRP A 1 113 ? -13.573 -6.702 5.982 1.00 88.56 113 TRP A O 1
ATOM 886 N N . PHE A 1 114 ? -12.474 -6.265 7.895 1.00 88.38 114 PHE A N 1
ATOM 887 C CA . PHE A 1 114 ? -11.185 -5.993 7.260 1.00 88.38 114 PHE A CA 1
ATOM 888 C C . PHE A 1 114 ? -10.612 -7.228 6.557 1.00 88.38 114 PHE A C 1
ATOM 890 O O . PHE A 1 114 ? -10.176 -7.121 5.411 1.00 88.38 114 PHE A O 1
ATOM 897 N N . LYS A 1 115 ? -10.713 -8.413 7.175 1.00 87.06 115 LYS A N 1
ATOM 898 C CA . LYS A 1 115 ? -10.297 -9.682 6.560 1.00 87.06 115 LYS A CA 1
ATOM 899 C C . LYS A 1 115 ? -11.094 -10.003 5.295 1.00 87.06 115 LYS A C 1
ATOM 901 O O . LYS A 1 115 ? -10.523 -10.407 4.291 1.00 87.06 115 LYS A O 1
ATOM 906 N N . ARG A 1 116 ? -12.416 -9.780 5.298 1.00 86.00 116 ARG A N 1
ATOM 907 C CA . ARG A 1 116 ? -13.251 -9.953 4.090 1.00 86.00 116 ARG A CA 1
ATOM 908 C C . ARG A 1 116 ? -12.890 -8.982 2.970 1.00 86.00 116 ARG A C 1
ATOM 910 O O . ARG A 1 116 ? -13.081 -9.313 1.808 1.00 86.00 116 ARG A O 1
ATOM 917 N N . ARG A 1 117 ? -12.414 -7.785 3.313 1.00 83.00 117 ARG A N 1
ATOM 918 C CA . ARG A 1 117 ? -12.002 -6.767 2.341 1.00 83.00 117 ARG A CA 1
ATOM 919 C C . ARG A 1 117 ? -10.567 -6.959 1.837 1.00 83.00 117 ARG A C 1
ATOM 921 O O . ARG A 1 117 ? -10.152 -6.190 0.977 1.00 83.00 117 ARG A O 1
ATOM 928 N N . GLY A 1 118 ? -9.826 -7.947 2.350 1.00 79.25 118 GLY A N 1
ATOM 929 C CA . GLY A 1 118 ? -8.424 -8.194 1.994 1.00 79.25 118 GLY A CA 1
ATOM 930 C C . GLY A 1 118 ? -7.450 -7.157 2.559 1.00 79.25 118 GLY A C 1
ATOM 931 O O . GLY A 1 118 ? -6.347 -7.013 2.046 1.00 79.25 118 GLY A O 1
ATOM 932 N N . TRP A 1 119 ? -7.860 -6.396 3.581 1.00 77.00 119 TRP A N 1
ATOM 933 C CA . TRP A 1 119 ? -7.017 -5.367 4.215 1.00 77.00 119 TRP A CA 1
ATOM 934 C C . TRP A 1 119 ? -6.139 -5.945 5.330 1.00 77.00 119 TRP A C 1
ATOM 936 O O . TRP A 1 119 ? -5.379 -5.207 5.948 1.00 77.00 119 TRP A O 1
ATOM 946 N N . LEU A 1 120 ? -6.289 -7.240 5.611 1.00 69.06 120 LEU A N 1
ATOM 947 C CA . LEU A 1 120 ? -5.621 -7.994 6.664 1.00 69.06 120 LEU A CA 1
ATOM 948 C C . LEU A 1 120 ? -5.191 -9.354 6.128 1.00 69.06 120 LEU A C 1
ATOM 950 O O . LEU A 1 120 ? -6.054 -10.020 5.510 1.00 69.06 120 LEU A O 1
#

pLDDT: mean 81.06, std 14.37, range [44.34, 97.44]

Secondary structure (DSSP, 8-state):
-TTSSSS--TT--GGGHHHHHHHHHHHHHHHHHHHHHHHHHHHHHHHHHHHHHHHHHHHHHHHHHHHHHHHHHHHHHHHHHS--S--GGGGSTTHHHHHHHHHHHHHHHHHHHHHHTT--

Foldseek 3Di:
DVVPVPDDDPPDDPVCVVVVVVVVVVVVVVVVVVVVVVVVVVVVVVVVVVVVVVVVVLVVLLVVLVVVLVVQVVVVCVVVVDPDPDDVLVVDPCSVVVSVVVNVVVSVVSVVVCVVVVSD

InterPro domains:
  IPR002523 Mg2+ transporter protein, CorA-like/Zinc transport protein ZntB [PF01544] (14-116)
  IPR045861 CorA, cytoplasmic domain [SSF143865] (2-52)
  IPR045863 CorA, transmembrane region [SSF144083] (55-117)

Sequence (120 aa):
MERLTGAGVPFVHEGSRPFFRDVSDHLTRVNEHVEGLDRLLSDILSAHLAQMGVRQNDDMRKISAWAAMAAVPTMIAGIYGMNFTHMPELKQPWGYPGVVVLMAGVIAVLYRWFKRRGWL

Solvent-accessible surface area (backbone atoms only — not comparable to full-atom values): 6937 Å² total; per-residue (Å²): 129,77,79,72,80,77,54,88,58,97,85,65,60,80,86,53,54,62,57,59,48,51,52,50,53,50,50,51,52,51,48,55,50,50,55,51,50,51,51,52,51,51,51,50,50,52,51,50,53,51,52,50,50,53,51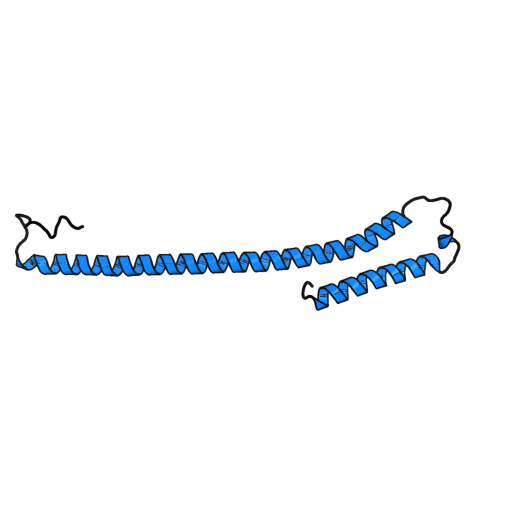,51,51,54,52,50,45,32,53,52,50,54,49,55,55,51,49,55,56,51,51,52,51,52,63,71,64,50,91,63,96,79,55,78,59,71,78,41,93,57,36,65,62,48,51,53,51,50,50,52,48,52,45,51,50,50,51,54,51,37,44,75,70,65,41,96

Radius of gyration: 36.41 Å; Cα contacts (8 Å, |Δi|>4): 24; chains: 1; bounding box: 67×27×95 Å

Nearest PDB structures (foldseek):
  5jrw-assembly1_C  TM=7.5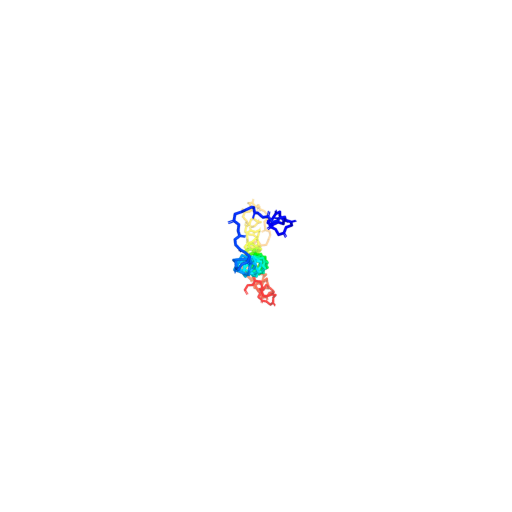58E-01  e=1.254E-05  Thermotoga maritima MSB8
  4ev6-assembly1_E  TM=8.299E-01  e=7.974E-05  Methanocaldococcus jannaschii DSM 2661

Mean predicted aligned error: 11.77 Å